Protein AF-A0A2N7AV40-F1 (afdb_monomer_lite)

Secondary structure (DSSP, 8-state):
-EEEEEE-TT--EEEEE-S-HHHHHHHHHHTGGGTEEEEEPPTT--GGGGGGEEE-TTT--EEETTTSS-HHHHHHHHHHHHHHHHHHHHHHHHHHHHHHHHHHHHHHHHHHHHHHHHHHHHT---

Foldseek 3Di:
DKKKFAADPVQQTPDIGDPDDVRRVVVCVVPVVRRIDIEDDDPPDDPVVSRQWGQQPVPRYIDGPVPSDDPVRVVVVVVVVVVVVVVVVVVVVVVVVVVVVVVVVVVVVVVVVVVVVVVVVVVPDD

Sequence (126 aa):
MKIAVQLDDNRNIVGTVTTNELGAELQVKLFKDKGWVLVDSDPAFSSAESYLWTIRESDNKLVHVSTGMTPDEEKTQADALLGKNVGVAIATANTADQKADNAIAGLALLGKQVAAQNTATDGGTK

Radius of gyration: 33.29 Å; chains: 1; bounding box: 76×20×94 Å

Structure (mmCIF, N/CA/C/O backbone):
data_AF-A0A2N7AV40-F1
#
_entry.id   AF-A0A2N7AV40-F1
#
loop_
_atom_site.group_PDB
_atom_site.id
_atom_site.type_symbol
_atom_site.label_atom_id
_atom_site.label_alt_id
_atom_site.label_comp_id
_atom_site.label_asym_id
_atom_site.label_entity_id
_atom_site.label_seq_id
_atom_site.pdbx_PDB_ins_code
_atom_site.Cartn_x
_atom_site.Cartn_y
_atom_site.Cartn_z
_atom_site.occupancy
_atom_site.B_iso_or_equiv
_atom_site.auth_seq_id
_atom_site.auth_comp_id
_atom_site.auth_asym_id
_atom_site.auth_atom_id
_atom_site.pdbx_PDB_model_num
ATOM 1 N N . MET A 1 1 ? 14.253 10.676 -3.637 1.00 90.44 1 MET A N 1
ATOM 2 C CA . MET A 1 1 ? 15.219 10.011 -4.527 1.00 90.44 1 MET A CA 1
ATOM 3 C C . MET A 1 1 ? 14.435 9.230 -5.561 1.00 90.44 1 MET A C 1
ATOM 5 O O . MET A 1 1 ? 13.555 8.482 -5.151 1.00 90.44 1 MET A O 1
ATOM 9 N N . LYS A 1 2 ? 14.715 9.386 -6.853 1.00 94.62 2 LYS A N 1
ATOM 10 C CA . LYS A 1 2 ? 14.143 8.548 -7.917 1.00 94.62 2 LYS A CA 1
ATOM 11 C C . LYS A 1 2 ? 14.984 7.301 -8.198 1.00 94.62 2 LYS A C 1
ATOM 13 O O . LYS A 1 2 ? 16.210 7.337 -8.104 1.00 94.62 2 LYS A O 1
ATOM 18 N N . ILE A 1 3 ? 14.308 6.216 -8.565 1.00 96.75 3 ILE A N 1
ATOM 19 C CA . ILE A 1 3 ? 14.898 4.940 -8.986 1.00 96.75 3 ILE A CA 1
ATOM 20 C C . ILE A 1 3 ? 14.295 4.498 -10.316 1.00 96.75 3 ILE A C 1
ATOM 22 O O . ILE A 1 3 ? 13.195 4.917 -10.679 1.00 96.75 3 ILE A O 1
ATOM 26 N N . ALA A 1 4 ? 15.010 3.643 -11.044 1.00 97.00 4 ALA A N 1
ATOM 27 C CA . ALA A 1 4 ? 14.479 3.013 -12.245 1.00 97.00 4 ALA A CA 1
ATOM 28 C C . ALA A 1 4 ? 14.099 1.569 -11.946 1.00 97.00 4 ALA A C 1
ATOM 30 O O . ALA A 1 4 ? 14.871 0.835 -11.329 1.00 97.00 4 ALA A O 1
ATOM 31 N N . VAL A 1 5 ? 12.929 1.166 -12.419 1.00 97.19 5 VAL A N 1
ATOM 32 C CA . VAL A 1 5 ? 12.366 -0.166 -12.220 1.00 97.19 5 VAL A CA 1
ATOM 33 C C . VAL A 1 5 ? 11.983 -0.723 -13.582 1.00 97.19 5 VAL A C 1
ATOM 35 O O . VAL A 1 5 ? 11.308 -0.049 -14.356 1.00 97.19 5 VAL A O 1
ATOM 38 N N . GLN A 1 6 ? 12.437 -1.931 -13.894 1.00 97.31 6 GLN A N 1
ATOM 39 C CA . GLN A 1 6 ? 12.046 -2.654 -15.095 1.00 97.31 6 GLN A CA 1
ATOM 40 C C . GLN A 1 6 ? 10.869 -3.566 -14.780 1.00 97.31 6 GLN A C 1
ATOM 42 O O . GLN A 1 6 ? 10.940 -4.352 -13.835 1.00 97.31 6 GLN A O 1
ATOM 47 N N . LEU A 1 7 ? 9.827 -3.480 -15.598 1.00 96.31 7 LEU A N 1
ATOM 48 C CA . LEU A 1 7 ? 8.645 -4.324 -15.509 1.00 96.31 7 LEU A CA 1
ATOM 49 C C . LEU A 1 7 ? 8.626 -5.357 -16.638 1.00 96.31 7 LEU A C 1
ATOM 51 O O . LEU A 1 7 ? 9.010 -5.042 -17.767 1.00 96.31 7 LEU A O 1
ATOM 55 N N . ASP A 1 8 ? 8.176 -6.573 -16.329 1.00 95.19 8 ASP A N 1
ATOM 56 C CA . ASP A 1 8 ? 7.752 -7.546 -17.341 1.00 95.19 8 ASP A CA 1
ATOM 57 C C . ASP A 1 8 ? 6.301 -7.291 -17.802 1.00 95.19 8 ASP A C 1
ATOM 59 O O . ASP A 1 8 ? 5.636 -6.357 -17.343 1.00 95.19 8 ASP A O 1
ATOM 63 N N . ASP A 1 9 ? 5.792 -8.141 -18.698 1.00 94.12 9 ASP A N 1
ATOM 64 C CA . ASP A 1 9 ? 4.428 -8.034 -19.238 1.00 94.12 9 ASP A CA 1
ATOM 65 C C . ASP A 1 9 ? 3.333 -8.222 -18.171 1.00 94.12 9 ASP A C 1
ATOM 67 O O . ASP A 1 9 ? 2.220 -7.722 -18.325 1.00 94.12 9 ASP A O 1
ATOM 71 N N . ASN A 1 10 ? 3.647 -8.907 -17.067 1.00 93.75 10 ASN A N 1
ATOM 72 C CA . ASN A 1 10 ? 2.759 -9.084 -15.914 1.00 93.75 10 ASN A CA 1
ATOM 73 C C . ASN A 1 10 ? 2.964 -7.995 -14.852 1.00 93.75 10 ASN A C 1
ATOM 75 O O . ASN A 1 10 ? 2.377 -8.058 -13.772 1.00 93.75 10 ASN A O 1
ATOM 79 N N . ARG A 1 11 ? 3.797 -6.995 -15.154 1.00 92.50 11 ARG A N 1
ATOM 80 C CA . ARG A 1 11 ? 4.163 -5.890 -14.269 1.00 92.50 11 ARG A CA 1
ATOM 81 C C . ARG A 1 11 ? 4.872 -6.332 -12.989 1.00 92.50 11 ARG A C 1
ATOM 83 O O . ARG A 1 11 ? 4.855 -5.608 -11.992 1.00 92.50 11 ARG A O 1
ATOM 90 N N . ASN A 1 12 ? 5.552 -7.473 -13.022 1.00 95.00 12 ASN A N 1
ATOM 91 C CA . ASN A 1 12 ? 6.510 -7.836 -11.988 1.00 95.00 12 ASN A CA 1
ATOM 92 C C . ASN A 1 12 ? 7.796 -7.038 -12.179 1.00 95.00 12 ASN A C 1
ATOM 94 O O . ASN A 1 12 ? 8.234 -6.798 -13.307 1.00 95.00 12 ASN A O 1
ATOM 98 N N . ILE A 1 13 ? 8.435 -6.670 -11.072 1.00 97.00 13 ILE A N 1
ATOM 99 C CA . ILE A 1 13 ? 9.752 -6.043 -11.113 1.00 97.00 13 ILE A CA 1
ATOM 100 C C . ILE A 1 13 ? 10.800 -7.103 -11.461 1.00 97.00 13 ILE A C 1
ATOM 102 O O . ILE A 1 13 ? 11.009 -8.051 -10.709 1.00 97.00 13 ILE A O 1
ATOM 106 N N . VAL A 1 14 ? 11.485 -6.916 -12.589 1.00 96.25 14 VAL A N 1
ATOM 107 C CA . VAL A 1 14 ? 12.553 -7.815 -13.072 1.00 96.25 14 VAL A CA 1
ATOM 108 C C . VAL A 1 14 ? 13.939 -7.167 -13.064 1.00 96.25 14 VAL A C 1
ATOM 110 O O . VAL A 1 14 ? 14.945 -7.838 -13.287 1.00 96.25 14 VAL A O 1
ATOM 113 N N . GLY A 1 15 ? 14.015 -5.865 -12.786 1.00 95.88 15 GLY A N 1
AT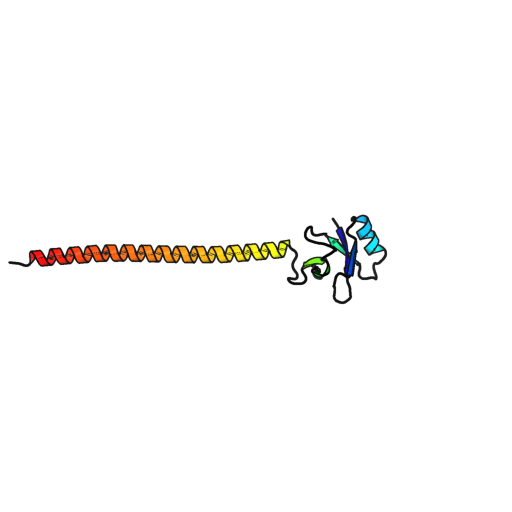OM 114 C CA . GLY A 1 15 ? 15.273 -5.131 -12.708 1.00 95.88 15 GLY A CA 1
ATOM 115 C C . GLY A 1 15 ? 15.121 -3.805 -11.975 1.00 95.88 15 GLY A C 1
ATOM 116 O O . GLY A 1 15 ? 14.059 -3.188 -11.998 1.00 95.88 15 GLY A O 1
ATOM 117 N N . THR A 1 16 ? 16.190 -3.353 -11.319 1.00 96.69 16 THR A N 1
ATOM 118 C CA . THR A 1 16 ? 16.194 -2.088 -10.570 1.00 96.69 16 THR A CA 1
ATOM 119 C C . THR A 1 16 ? 17.528 -1.365 -10.696 1.00 96.69 16 THR A C 1
ATOM 121 O O . THR A 1 16 ? 18.579 -2.001 -10.629 1.00 96.69 16 THR A O 1
ATOM 124 N N . VAL A 1 17 ? 17.495 -0.036 -10.777 1.00 96.19 17 VAL A N 1
ATOM 125 C CA 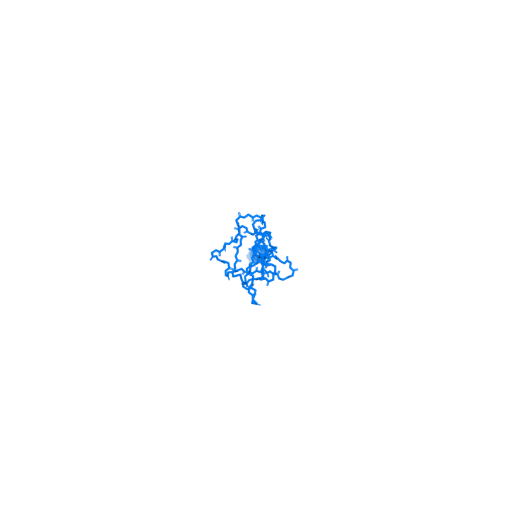. VAL A 1 17 ? 18.660 0.841 -10.598 1.00 96.19 17 VAL A CA 1
ATOM 126 C C . VAL A 1 17 ? 18.353 1.810 -9.464 1.00 96.19 17 VAL A C 1
ATOM 128 O O . VAL A 1 17 ? 17.551 2.730 -9.622 1.00 96.19 17 VAL A O 1
ATOM 131 N N . THR A 1 18 ? 18.991 1.577 -8.317 1.00 93.81 18 THR A N 1
ATOM 132 C CA . THR A 1 18 ? 18.7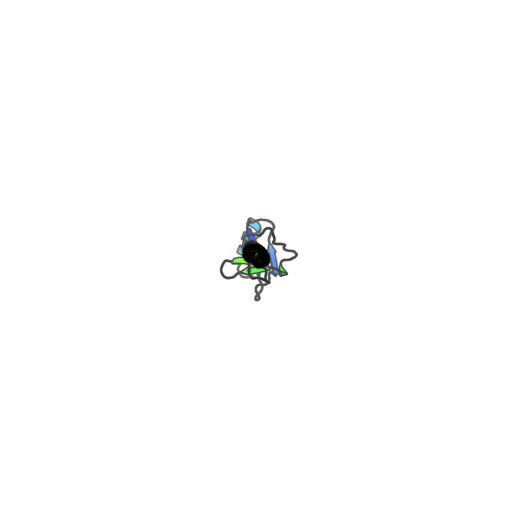46 2.301 -7.057 1.00 93.81 18 THR A CA 1
ATOM 133 C C . THR A 1 18 ? 19.954 3.104 -6.568 1.00 93.81 18 THR A C 1
ATOM 135 O O . THR A 1 18 ? 19.931 3.656 -5.474 1.00 93.81 18 THR A O 1
ATOM 138 N N . THR A 1 19 ? 21.029 3.172 -7.358 1.00 89.38 19 THR A N 1
ATOM 139 C CA . THR A 1 19 ? 22.324 3.730 -6.936 1.00 89.38 19 THR A CA 1
ATOM 140 C C . THR A 1 19 ? 22.328 5.253 -6.808 1.00 89.38 19 THR A C 1
ATOM 142 O O . THR A 1 19 ? 22.937 5.778 -5.881 1.00 89.38 19 THR A O 1
ATOM 145 N N . ASN A 1 20 ? 21.706 5.967 -7.748 1.00 93.69 20 ASN A N 1
ATOM 146 C CA . ASN A 1 20 ? 21.474 7.413 -7.709 1.00 93.69 20 ASN A CA 1
ATOM 147 C C . ASN A 1 20 ? 20.460 7.827 -8.791 1.00 93.69 20 ASN A C 1
ATOM 149 O O . ASN A 1 20 ? 20.200 7.069 -9.729 1.00 93.69 20 ASN A O 1
ATOM 153 N N . GLU A 1 21 ? 19.927 9.047 -8.680 1.00 95.81 21 GLU A N 1
ATOM 154 C CA . GLU A 1 21 ? 18.895 9.559 -9.595 1.00 95.81 21 GLU A CA 1
ATOM 155 C C . GLU A 1 21 ? 19.386 9.662 -11.042 1.00 95.81 21 GLU A C 1
ATOM 157 O O . GLU A 1 21 ? 18.688 9.230 -11.953 1.00 95.81 21 GLU A O 1
ATOM 162 N N . LEU A 1 22 ? 20.615 10.142 -11.265 1.00 96.56 22 LEU A N 1
ATOM 163 C CA . LEU A 1 22 ? 21.176 10.266 -12.612 1.00 96.56 22 LEU A CA 1
ATOM 164 C C . LEU A 1 22 ? 21.285 8.900 -13.309 1.00 96.56 22 LEU A C 1
ATOM 166 O O . LEU A 1 22 ? 20.959 8.768 -14.486 1.00 96.56 22 LEU A O 1
ATOM 170 N N . GLY A 1 23 ? 21.727 7.869 -12.588 1.00 95.69 23 GLY A N 1
ATOM 171 C CA . GLY A 1 23 ? 21.816 6.501 -13.091 1.00 95.69 23 GLY A CA 1
ATOM 172 C C . GLY A 1 23 ? 20.443 5.931 -13.436 1.00 95.69 23 GLY A C 1
ATOM 173 O O . GLY A 1 23 ? 20.287 5.310 -14.486 1.00 95.69 23 GLY A O 1
ATOM 174 N N . ALA A 1 24 ? 19.440 6.193 -12.599 1.00 96.81 24 ALA A N 1
ATOM 175 C CA . ALA A 1 24 ? 18.060 5.802 -12.858 1.00 96.81 24 ALA A CA 1
ATOM 176 C C . ALA A 1 24 ? 17.483 6.498 -14.106 1.00 96.81 24 ALA A C 1
ATOM 178 O O . ALA A 1 24 ? 16.935 5.843 -14.994 1.00 96.81 24 ALA A O 1
ATOM 179 N N . GLU A 1 25 ? 17.660 7.813 -14.225 1.00 96.88 25 GLU A N 1
ATOM 180 C CA . GLU A 1 25 ? 17.211 8.588 -15.385 1.00 96.88 25 GLU A CA 1
ATOM 181 C C . GLU A 1 25 ? 17.882 8.124 -16.683 1.00 96.88 25 GLU A C 1
ATOM 183 O O . GLU A 1 25 ? 17.214 7.929 -17.704 1.00 96.88 25 GLU A O 1
ATOM 188 N N . LEU A 1 26 ? 19.200 7.896 -16.648 1.00 96.88 26 LEU A N 1
ATOM 189 C CA . LEU A 1 26 ? 19.948 7.376 -17.790 1.00 96.88 26 LEU A CA 1
ATOM 190 C C . LEU A 1 26 ? 19.480 5.973 -18.183 1.00 96.88 26 LEU A C 1
ATOM 192 O O . LEU A 1 26 ? 19.336 5.710 -19.377 1.00 96.88 26 LEU A O 1
ATOM 196 N N . GLN A 1 27 ? 19.198 5.098 -17.214 1.00 97.44 27 GLN A N 1
ATOM 197 C CA . GLN A 1 27 ? 18.695 3.750 -17.478 1.00 97.44 27 GLN A CA 1
ATOM 198 C C . GLN A 1 27 ? 17.376 3.797 -18.260 1.00 97.44 27 GLN A C 1
ATOM 200 O O . GLN A 1 27 ? 17.251 3.162 -19.308 1.00 97.44 27 GLN A O 1
ATOM 205 N N . VAL A 1 28 ? 16.414 4.598 -17.800 1.00 96.38 28 VAL A N 1
ATOM 206 C CA . VAL A 1 28 ? 15.114 4.750 -18.472 1.00 96.38 28 VAL A CA 1
ATOM 207 C C . VAL A 1 28 ? 15.289 5.366 -19.861 1.00 96.38 28 VAL A C 1
ATOM 209 O O . VAL A 1 28 ? 14.693 4.896 -20.827 1.00 96.38 28 VAL A O 1
ATOM 212 N N . LYS A 1 29 ? 16.157 6.375 -20.002 1.00 96.38 29 LYS A N 1
ATOM 213 C CA . LYS A 1 29 ? 16.407 7.044 -21.287 1.00 96.38 29 LYS A CA 1
ATOM 214 C C . LYS A 1 29 ? 17.052 6.123 -22.326 1.00 96.38 29 LYS A C 1
ATOM 216 O O . LYS A 1 29 ? 16.660 6.157 -23.492 1.00 96.38 29 LYS A O 1
ATOM 221 N N . LEU A 1 30 ? 18.046 5.330 -21.927 1.00 96.56 30 LEU A N 1
ATOM 222 C CA . LEU A 1 30 ? 18.788 4.437 -22.826 1.00 96.56 30 LEU A CA 1
ATOM 223 C C . LEU A 1 30 ? 17.994 3.179 -23.195 1.00 96.56 30 LEU A C 1
ATOM 225 O O . LEU A 1 30 ? 18.194 2.626 -24.275 1.00 96.56 30 LEU A O 1
ATOM 229 N N . PHE A 1 31 ? 17.086 2.739 -22.323 1.00 95.44 31 PHE A N 1
ATOM 230 C CA . PHE A 1 31 ? 16.329 1.497 -22.482 1.00 95.44 31 PHE A CA 1
ATOM 231 C C . PHE A 1 31 ? 14.811 1.716 -22.464 1.00 95.44 31 PHE A C 1
ATOM 233 O O . PHE A 1 31 ? 14.068 0.851 -21.999 1.00 95.44 31 PHE A O 1
ATOM 240 N N . LYS A 1 32 ? 14.349 2.849 -23.009 1.00 88.62 32 LYS A N 1
ATOM 241 C CA . LYS A 1 32 ? 12.932 3.262 -23.025 1.00 88.62 32 LYS A CA 1
ATOM 242 C C . LYS A 1 32 ? 11.965 2.186 -23.544 1.00 88.62 32 LYS A C 1
ATOM 244 O O . LYS A 1 32 ? 10.856 2.069 -23.044 1.00 88.62 32 LYS A O 1
ATOM 249 N N . ASP A 1 33 ? 12.410 1.360 -24.490 1.00 92.00 33 ASP A N 1
ATOM 250 C CA . ASP A 1 33 ? 11.588 0.333 -25.144 1.00 92.00 33 ASP A CA 1
ATOM 251 C C . ASP A 1 33 ? 11.692 -1.038 -24.444 1.00 92.00 33 ASP A C 1
ATOM 253 O O . ASP A 1 33 ? 11.287 -2.056 -24.997 1.00 92.00 33 ASP A O 1
ATOM 257 N N . LYS A 1 34 ? 12.279 -1.095 -23.239 1.00 94.06 34 LYS A N 1
ATOM 258 C CA . LYS A 1 34 ? 12.497 -2.338 -22.475 1.00 94.06 34 LYS A CA 1
ATOM 259 C C . LYS A 1 34 ? 11.730 -2.397 -21.151 1.00 94.06 34 LYS A C 1
ATOM 261 O O . LYS A 1 34 ? 12.131 -3.140 -20.259 1.00 94.06 34 LYS A O 1
ATOM 266 N N . GLY A 1 35 ? 10.673 -1.599 -21.005 1.00 93.31 35 GLY A N 1
ATOM 267 C CA . GLY A 1 35 ? 9.820 -1.617 -19.810 1.00 93.31 35 GLY A CA 1
ATOM 268 C C . GLY A 1 35 ? 10.431 -0.944 -18.577 1.00 93.31 35 GLY A C 1
ATOM 269 O O . GLY A 1 35 ? 10.020 -1.241 -17.460 1.00 93.31 35 GLY A O 1
ATOM 270 N N . TRP A 1 36 ? 11.420 -0.060 -18.750 1.00 96.56 36 TRP A N 1
ATOM 271 C CA . TRP A 1 36 ? 11.986 0.724 -17.648 1.00 96.56 36 TRP A CA 1
ATOM 272 C C . TRP A 1 36 ? 11.122 1.944 -17.336 1.00 96.56 36 TRP A C 1
ATOM 274 O O . TRP A 1 36 ? 10.807 2.734 -18.224 1.00 96.56 36 TRP A O 1
ATOM 284 N N . VAL A 1 37 ? 10.801 2.126 -16.059 1.00 95.31 37 VAL A N 1
ATOM 285 C CA . VAL A 1 37 ? 9.988 3.228 -15.543 1.00 95.31 37 VAL A CA 1
ATOM 286 C C . VAL A 1 37 ? 10.755 3.941 -14.436 1.00 95.31 37 VAL A C 1
ATOM 288 O O . VAL A 1 37 ? 11.404 3.300 -13.609 1.00 95.31 37 VAL A O 1
ATOM 291 N N . LEU A 1 38 ? 10.688 5.272 -14.427 1.00 96.19 38 LEU A N 1
ATOM 292 C CA . LEU A 1 38 ? 11.249 6.093 -13.359 1.00 96.19 38 LEU A CA 1
ATOM 293 C C . LEU A 1 38 ? 10.182 6.325 -12.289 1.00 96.19 38 LEU A C 1
ATOM 295 O O . LEU A 1 38 ? 9.107 6.834 -12.602 1.00 96.19 38 LEU A O 1
ATOM 299 N N . VAL A 1 39 ? 10.487 5.992 -11.040 1.00 95.81 39 VAL A N 1
ATOM 300 C CA . VAL A 1 39 ? 9.555 6.126 -9.913 1.00 95.81 39 VAL A CA 1
ATOM 301 C C . VAL A 1 39 ? 10.248 6.743 -8.707 1.00 95.81 39 VAL A C 1
ATOM 303 O O . VAL A 1 39 ? 11.477 6.734 -8.606 1.00 95.81 39 VAL A O 1
ATOM 306 N N . ASP A 1 40 ? 9.464 7.309 -7.796 1.00 95.56 40 ASP A N 1
ATOM 307 C CA . ASP A 1 40 ? 9.988 7.753 -6.509 1.00 95.56 40 ASP A CA 1
ATOM 308 C C . ASP A 1 40 ? 10.306 6.532 -5.635 1.00 95.56 40 ASP A C 1
ATOM 310 O O . ASP A 1 40 ? 9.516 5.594 -5.539 1.00 95.56 40 ASP A O 1
ATOM 314 N N . SER A 1 41 ? 11.498 6.528 -5.037 1.00 93.75 41 SER A N 1
ATOM 315 C CA . SER A 1 41 ? 11.926 5.475 -4.119 1.00 93.75 41 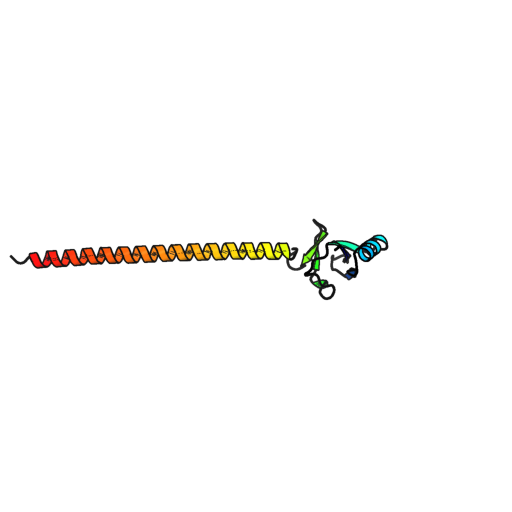SER A CA 1
ATOM 316 C C . SER A 1 41 ? 11.137 5.554 -2.824 1.00 93.75 41 SER A C 1
ATOM 318 O O . SER A 1 41 ? 10.971 6.640 -2.266 1.00 93.75 41 SER A O 1
ATOM 320 N N . ASP A 1 42 ? 10.782 4.392 -2.294 1.00 94.06 42 ASP A N 1
ATOM 321 C CA . ASP A 1 42 ? 10.248 4.253 -0.945 1.00 94.06 42 ASP A CA 1
ATOM 322 C C . ASP A 1 42 ? 11.348 3.729 0.003 1.00 94.06 42 ASP A C 1
ATOM 324 O O . ASP A 1 42 ? 12.105 2.843 -0.402 1.00 94.06 42 ASP A O 1
ATOM 328 N N . PRO A 1 43 ? 11.498 4.248 1.237 1.00 93.19 43 PRO A N 1
ATOM 329 C CA . PRO A 1 43 ? 12.453 3.717 2.214 1.00 93.19 43 PRO A CA 1
ATOM 330 C C . PRO A 1 43 ? 12.222 2.251 2.608 1.00 93.19 43 PRO A C 1
ATOM 332 O O . PRO A 1 43 ? 13.169 1.586 3.021 1.00 93.19 43 PRO A O 1
ATOM 335 N N . ALA A 1 44 ? 10.989 1.751 2.505 1.00 94.81 44 ALA A N 1
ATOM 336 C CA . ALA A 1 44 ? 10.659 0.350 2.749 1.00 94.81 44 ALA A CA 1
ATOM 337 C C . ALA A 1 44 ? 11.004 -0.552 1.553 1.00 94.81 44 ALA A C 1
ATOM 339 O O . ALA A 1 44 ? 11.009 -1.776 1.687 1.00 94.81 44 ALA A O 1
ATOM 340 N N . PHE A 1 45 ? 11.306 0.024 0.385 1.00 95.50 45 PHE A N 1
ATOM 341 C CA . PHE A 1 45 ? 11.656 -0.758 -0.789 1.00 95.50 45 PHE A CA 1
ATOM 342 C C .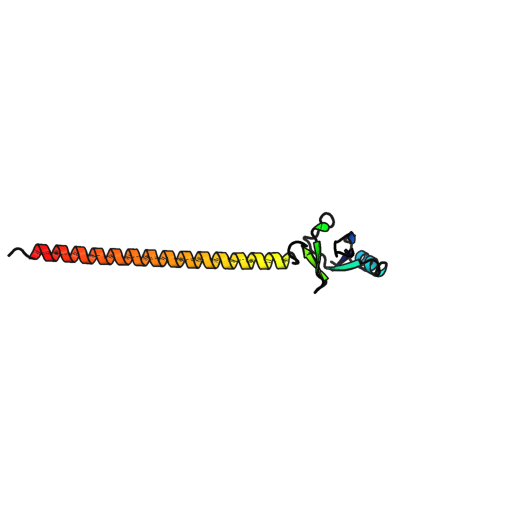 PHE A 1 45 ? 13.051 -1.376 -0.669 1.00 95.50 45 PHE A C 1
ATOM 344 O O . PHE A 1 45 ? 14.049 -0.690 -0.444 1.00 95.50 45 PHE A O 1
ATOM 351 N N . SER A 1 46 ? 13.127 -2.677 -0.938 1.00 94.06 46 SER A N 1
ATOM 352 C CA . SER A 1 46 ? 14.372 -3.432 -1.040 1.00 94.06 46 SER A CA 1
ATOM 353 C C . SER A 1 46 ? 14.440 -4.133 -2.390 1.00 94.06 46 SER A C 1
ATOM 355 O O . SER A 1 46 ? 13.533 -4.877 -2.760 1.00 94.06 46 SER A O 1
ATOM 357 N N . SER A 1 47 ? 15.544 -3.961 -3.121 1.00 92.25 47 SER A N 1
ATOM 358 C CA . SER A 1 47 ? 15.752 -4.668 -4.392 1.00 92.25 47 SER A CA 1
ATOM 359 C C . SER A 1 47 ? 15.807 -6.190 -4.210 1.00 92.25 47 SER A C 1
ATOM 361 O O . SER A 1 47 ? 15.356 -6.922 -5.093 1.00 92.25 47 SER A O 1
ATOM 363 N N . ALA A 1 48 ? 16.281 -6.669 -3.051 1.00 94.38 48 ALA A N 1
ATOM 364 C CA . ALA A 1 48 ? 16.302 -8.089 -2.694 1.00 94.38 48 ALA A CA 1
ATOM 365 C C . ALA A 1 48 ? 14.892 -8.681 -2.508 1.00 94.38 48 ALA A C 1
ATOM 367 O O . ALA A 1 48 ? 14.699 -9.881 -2.682 1.00 94.38 48 ALA A O 1
ATOM 368 N N . GLU A 1 49 ? 13.909 -7.837 -2.196 1.00 95.62 49 GLU A N 1
ATOM 369 C CA . GLU A 1 49 ? 12.511 -8.218 -1.976 1.00 95.62 49 GLU A CA 1
ATOM 370 C C . GLU A 1 49 ? 11.581 -7.596 -3.021 1.00 95.62 49 GLU A C 1
ATOM 372 O O . GLU A 1 49 ? 10.375 -7.497 -2.821 1.00 95.62 49 GLU A O 1
ATOM 377 N N . SER A 1 50 ? 12.130 -7.198 -4.172 1.00 95.62 50 SER A N 1
ATOM 378 C CA . SER A 1 50 ? 11.385 -6.530 -5.246 1.00 95.62 50 SER A CA 1
ATOM 379 C C . SER A 1 50 ? 10.201 -7.343 -5.781 1.00 95.62 50 SER A C 1
ATOM 381 O O . SER A 1 50 ? 9.251 -6.757 -6.288 1.00 95.62 50 SER A O 1
ATOM 383 N N . TYR A 1 51 ? 10.201 -8.667 -5.595 1.00 95.12 51 TYR A N 1
ATOM 384 C CA . TYR A 1 51 ? 9.082 -9.558 -5.924 1.00 95.12 51 TYR A CA 1
ATOM 385 C C . TYR A 1 51 ? 7.804 -9.289 -5.106 1.00 95.12 51 TYR A C 1
ATOM 387 O O . TYR A 1 51 ? 6.731 -9.749 -5.485 1.00 95.12 51 TYR A O 1
ATOM 395 N N . LEU A 1 52 ? 7.901 -8.557 -3.989 1.00 96.88 52 LEU A N 1
ATOM 396 C CA . LEU A 1 52 ? 6.750 -8.108 -3.196 1.00 96.88 52 LEU A CA 1
ATOM 397 C C . LEU A 1 52 ? 6.126 -6.815 -3.732 1.00 96.88 52 LEU A C 1
ATOM 399 O O . LEU A 1 52 ? 5.098 -6.374 -3.216 1.00 96.88 52 LEU A O 1
ATOM 403 N N . TRP A 1 53 ? 6.733 -6.203 -4.749 1.00 97.81 53 TRP A N 1
ATOM 404 C CA . TRP A 1 53 ? 6.413 -4.859 -5.204 1.00 97.81 53 TRP A CA 1
ATOM 405 C C . TRP A 1 53 ? 6.049 -4.821 -6.686 1.00 97.81 53 TRP A C 1
ATOM 407 O O . TRP A 1 53 ? 6.479 -5.638 -7.497 1.00 97.81 53 TRP A O 1
ATOM 417 N N . THR A 1 54 ? 5.261 -3.817 -7.046 1.00 97.50 54 THR A N 1
ATOM 418 C CA . THR A 1 54 ? 4.953 -3.457 -8.429 1.00 97.50 54 THR A CA 1
ATOM 419 C C . THR A 1 54 ? 4.764 -1.944 -8.532 1.00 97.50 54 THR A C 1
ATOM 421 O O . THR A 1 54 ? 4.837 -1.221 -7.536 1.00 97.50 54 THR A O 1
ATOM 424 N N . ILE A 1 55 ? 4.533 -1.449 -9.744 1.00 97.12 55 ILE A N 1
ATOM 425 C CA . ILE A 1 55 ? 4.179 -0.054 -9.988 1.00 97.12 55 ILE A CA 1
ATOM 426 C C . ILE A 1 55 ? 2.674 0.040 -10.218 1.00 97.12 55 ILE A C 1
ATOM 428 O O . ILE A 1 55 ? 2.138 -0.572 -11.138 1.00 97.12 55 ILE A O 1
ATOM 432 N N . ARG A 1 56 ? 1.965 0.852 -9.443 1.00 96.56 56 ARG A N 1
ATOM 433 C CA . ARG A 1 56 ? 0.536 1.081 -9.649 1.00 96.56 56 ARG A CA 1
ATOM 434 C C . ARG A 1 56 ? 0.300 1.944 -10.886 1.00 96.56 56 ARG A C 1
ATOM 436 O O . ARG A 1 56 ? 0.878 3.011 -11.036 1.00 96.56 56 ARG A O 1
ATOM 443 N N . GLU A 1 57 ? -0.569 1.481 -11.775 1.00 92.81 57 GLU A N 1
ATOM 444 C CA . GLU A 1 57 ? -0.801 2.086 -13.096 1.00 92.81 57 GLU A CA 1
ATOM 445 C C . GLU A 1 57 ? -1.415 3.491 -13.034 1.00 92.81 57 GLU A C 1
ATOM 447 O O . GLU A 1 57 ? -1.105 4.346 -13.858 1.00 92.81 57 GLU A O 1
ATOM 452 N N . SER A 1 58 ? -2.274 3.743 -12.045 1.00 95.38 58 SER A N 1
ATOM 453 C CA . SER A 1 58 ? -3.019 5.000 -11.932 1.00 95.38 58 SER A CA 1
ATOM 454 C C . SER A 1 58 ? -2.144 6.213 -11.611 1.00 95.38 58 SER A C 1
ATOM 456 O O . SER A 1 58 ? -2.518 7.333 -11.949 1.00 95.38 58 SER A O 1
ATOM 458 N N . ASP A 1 59 ? -1.019 6.015 -10.923 1.00 94.88 59 ASP A N 1
ATOM 459 C CA . ASP A 1 59 ? -0.177 7.103 -10.411 1.00 94.88 59 ASP A CA 1
ATOM 460 C C . ASP A 1 59 ? 1.332 6.808 -10.423 1.00 94.88 59 ASP A C 1
ATOM 462 O O . ASP A 1 59 ? 2.115 7.610 -9.920 1.00 94.88 59 ASP A O 1
ATOM 466 N N . ASN A 1 60 ? 1.756 5.692 -11.024 1.00 93.06 60 ASN A N 1
ATOM 467 C CA . ASN A 1 60 ? 3.149 5.246 -11.123 1.00 93.06 60 ASN A CA 1
ATOM 468 C C . ASN A 1 60 ? 3.885 5.137 -9.778 1.00 93.06 60 ASN A C 1
ATOM 470 O O . ASN A 1 60 ? 5.107 5.286 -9.719 1.00 93.06 60 ASN A O 1
ATOM 474 N N . LYS A 1 61 ? 3.157 4.857 -8.692 1.00 96.06 61 LYS A N 1
ATOM 475 C CA . LYS A 1 61 ? 3.759 4.649 -7.373 1.00 96.06 61 LYS A CA 1
ATOM 476 C C . LYS A 1 61 ? 4.204 3.212 -7.165 1.00 96.06 61 LYS A C 1
ATOM 478 O O . LYS A 1 61 ? 3.582 2.277 -7.663 1.00 96.06 61 LYS A O 1
ATOM 483 N N . LEU A 1 62 ? 5.260 3.056 -6.380 1.00 96.88 62 LEU A N 1
ATOM 484 C CA . LEU A 1 62 ? 5.753 1.773 -5.905 1.00 96.88 62 LEU A CA 1
ATOM 485 C C . LEU A 1 62 ? 4.820 1.261 -4.797 1.00 96.88 62 LEU A C 1
ATOM 487 O O . LEU A 1 62 ? 4.631 1.937 -3.787 1.00 96.88 62 LEU A O 1
ATOM 491 N N . VAL A 1 63 ? 4.192 0.108 -5.015 1.00 97.88 63 VAL A N 1
ATOM 492 C CA . VAL A 1 63 ? 3.168 -0.460 -4.124 1.00 97.88 63 VAL A CA 1
ATOM 493 C C . VAL A 1 63 ? 3.437 -1.931 -3.844 1.00 97.88 63 VAL A C 1
ATOM 495 O O . VAL A 1 63 ? 4.046 -2.616 -4.670 1.00 97.88 63 VAL A O 1
ATOM 498 N N . HIS A 1 64 ? 2.945 -2.437 -2.715 1.00 97.31 64 HIS A N 1
ATOM 499 C CA . HIS A 1 64 ? 2.963 -3.871 -2.448 1.00 97.31 64 HIS A CA 1
ATOM 500 C C . HIS A 1 64 ? 1.967 -4.606 -3.347 1.00 97.31 64 HIS A C 1
ATOM 502 O O . HIS A 1 64 ? 0.824 -4.180 -3.520 1.00 97.31 64 HIS A O 1
ATOM 508 N N . VAL A 1 65 ? 2.378 -5.752 -3.889 1.00 96.94 65 VAL A N 1
ATOM 509 C CA . VAL A 1 65 ? 1.541 -6.589 -4.767 1.00 96.94 65 VAL A CA 1
ATOM 510 C C . VAL A 1 65 ? 0.291 -7.096 -4.041 1.00 96.94 65 VAL A C 1
ATOM 512 O O . VAL A 1 65 ? -0.776 -7.191 -4.640 1.00 96.94 65 VAL A O 1
ATOM 515 N N . SER A 1 66 ? 0.401 -7.408 -2.748 1.00 96.75 66 SER A N 1
ATOM 516 C CA . SER A 1 66 ? -0.689 -7.983 -1.949 1.00 96.75 66 SER A CA 1
ATOM 517 C C . SER A 1 66 ? -1.848 -7.015 -1.697 1.00 96.75 66 SER A C 1
ATOM 519 O O . SER A 1 66 ? -2.990 -7.457 -1.578 1.00 96.75 66 SER A O 1
ATOM 521 N N . THR A 1 67 ? -1.567 -5.716 -1.600 1.00 97.06 67 THR A N 1
ATOM 522 C CA . THR A 1 67 ? -2.546 -4.686 -1.215 1.00 97.06 67 THR A CA 1
ATOM 523 C C . THR A 1 67 ? -2.828 -3.681 -2.327 1.00 97.06 67 THR A C 1
ATOM 525 O O . THR A 1 67 ? -3.879 -3.042 -2.320 1.00 97.06 67 THR A O 1
ATOM 528 N N . GLY A 1 68 ? -1.910 -3.521 -3.286 1.00 97.12 68 GLY A N 1
ATOM 529 C CA . GLY A 1 68 ? -1.961 -2.457 -4.290 1.00 97.12 68 GLY A CA 1
ATOM 530 C C . GLY A 1 68 ? -1.758 -1.053 -3.703 1.00 97.12 68 GLY A C 1
ATOM 531 O O . GLY A 1 68 ? -2.108 -0.058 -4.349 1.00 97.12 68 GLY A O 1
ATOM 532 N N . MET A 1 69 ? -1.225 -0.963 -2.482 1.00 98.00 69 MET A N 1
ATOM 533 C CA . MET A 1 69 ? -1.047 0.274 -1.722 1.00 98.00 69 MET A CA 1
ATOM 534 C C . MET A 1 69 ? 0.429 0.590 -1.495 1.00 98.00 69 MET A C 1
ATOM 536 O O . MET A 1 69 ? 1.276 -0.305 -1.453 1.00 98.00 69 MET A O 1
ATOM 540 N N . THR A 1 70 ? 0.740 1.876 -1.345 1.00 97.50 70 THR A N 1
ATOM 541 C CA . THR A 1 70 ? 2.040 2.284 -0.800 1.00 97.50 70 THR A CA 1
ATOM 542 C C . THR A 1 70 ? 2.093 1.962 0.701 1.00 97.50 70 THR A C 1
ATOM 544 O O . THR A 1 70 ? 1.039 1.907 1.342 1.00 97.50 70 THR A O 1
ATOM 547 N N . PRO A 1 71 ? 3.284 1.828 1.308 1.00 96.75 71 PRO A N 1
ATOM 548 C CA . PRO A 1 71 ? 3.402 1.617 2.755 1.00 96.75 71 PRO A CA 1
ATOM 549 C C . PRO A 1 71 ? 2.656 2.665 3.600 1.00 96.75 71 PRO A C 1
ATOM 551 O O . PRO A 1 71 ? 2.035 2.340 4.612 1.00 96.75 71 PRO A O 1
ATOM 554 N N . ASP A 1 72 ? 2.659 3.928 3.165 1.00 96.62 72 ASP A N 1
ATOM 555 C CA . ASP A 1 72 ? 1.927 5.010 3.836 1.00 96.62 72 ASP A CA 1
ATOM 556 C C . ASP A 1 72 ? 0.401 4.839 3.758 1.00 96.62 72 ASP A C 1
ATOM 558 O O . ASP A 1 72 ? -0.318 5.119 4.724 1.00 96.62 72 ASP A O 1
ATOM 562 N N . GLU A 1 73 ? -0.109 4.376 2.617 1.00 97.56 73 GLU A N 1
ATOM 563 C CA . GLU A 1 73 ? -1.532 4.089 2.423 1.00 97.56 73 GLU A CA 1
ATOM 564 C C . GLU A 1 73 ? -1.970 2.900 3.292 1.00 97.56 73 GLU A C 1
ATOM 566 O O . GLU A 1 73 ? -3.004 2.980 3.961 1.00 97.56 73 GLU A O 1
ATOM 571 N N . GLU A 1 74 ? -1.154 1.842 3.362 1.00 97.75 74 GLU A N 1
ATOM 572 C CA . GLU A 1 74 ? -1.383 0.690 4.246 1.00 97.75 74 GLU A CA 1
ATOM 573 C C . GLU A 1 74 ? -1.421 1.112 5.715 1.00 97.75 74 GLU A C 1
ATOM 575 O O . GLU A 1 74 ? -2.339 0.747 6.454 1.00 97.75 74 GLU A O 1
ATOM 580 N N . LYS A 1 75 ? -0.458 1.939 6.136 1.00 97.06 75 LYS A N 1
ATOM 581 C CA . LYS A 1 75 ? -0.408 2.477 7.496 1.00 97.06 75 LYS A CA 1
ATOM 582 C C . LYS A 1 75 ? -1.641 3.319 7.815 1.00 97.06 75 LYS A C 1
ATOM 584 O O . LYS A 1 75 ? -2.270 3.118 8.850 1.00 97.06 75 LYS A O 1
ATOM 589 N N . THR A 1 76 ? -2.025 4.217 6.910 1.00 97.75 76 THR A N 1
ATOM 590 C CA . THR A 1 76 ? -3.216 5.064 7.073 1.00 97.75 76 THR A CA 1
ATOM 591 C C . THR A 1 76 ? -4.482 4.218 7.224 1.00 97.75 76 THR A C 1
ATOM 593 O O . THR A 1 76 ? -5.326 4.499 8.077 1.00 97.75 76 THR A O 1
ATOM 596 N N . GLN A 1 77 ? -4.612 3.153 6.429 1.00 97.50 77 GLN A N 1
ATOM 597 C CA . GLN A 1 77 ? -5.725 2.217 6.548 1.00 97.50 77 GLN A CA 1
ATOM 598 C C . GLN A 1 77 ? -5.707 1.473 7.893 1.00 97.50 77 GLN A C 1
ATOM 600 O O . GLN A 1 77 ? -6.752 1.364 8.541 1.00 97.50 77 GLN A O 1
ATOM 605 N N . ALA A 1 78 ? -4.544 0.984 8.327 1.00 96.75 78 ALA A N 1
ATOM 606 C CA . ALA A 1 78 ? -4.389 0.287 9.601 1.00 96.75 78 ALA A CA 1
ATOM 607 C C . ALA A 1 78 ? -4.751 1.187 10.796 1.00 96.75 78 ALA A C 1
ATOM 609 O O . ALA A 1 78 ? -5.521 0.771 11.666 1.00 96.75 78 ALA A O 1
ATOM 610 N N . ASP A 1 79 ? -4.282 2.436 10.802 1.00 97.50 79 ASP A N 1
ATOM 611 C CA . ASP A 1 79 ? -4.581 3.417 11.849 1.00 97.50 79 ASP A CA 1
ATOM 612 C C . ASP A 1 79 ? -6.082 3.756 11.895 1.00 97.50 79 ASP A C 1
ATOM 614 O O . ASP A 1 79 ? -6.679 3.836 12.973 1.00 97.50 79 ASP A O 1
ATOM 618 N N . ALA A 1 80 ? -6.734 3.879 10.734 1.00 96.50 80 ALA A N 1
ATOM 619 C CA . ALA A 1 80 ? -8.177 4.105 10.657 1.00 96.50 80 ALA A CA 1
ATOM 620 C C . ALA A 1 80 ? -8.987 2.918 11.214 1.00 96.50 80 ALA A C 1
ATOM 622 O O . ALA A 1 80 ? -9.959 3.111 11.954 1.00 96.50 80 ALA A O 1
ATOM 623 N N . LEU A 1 81 ? -8.582 1.684 10.892 1.00 96.50 81 LEU A N 1
ATOM 624 C CA . LEU A 1 81 ? -9.200 0.470 11.433 1.00 96.50 81 LEU A CA 1
ATOM 625 C C . LEU A 1 81 ? -9.016 0.377 12.949 1.00 96.50 81 LEU A C 1
ATOM 627 O O . LEU A 1 81 ? -9.971 0.067 13.668 1.00 96.50 81 LEU A O 1
ATOM 631 N N . LEU A 1 82 ? -7.818 0.691 13.442 1.00 96.69 82 LEU A N 1
ATOM 632 C CA . LEU A 1 82 ? -7.528 0.708 14.869 1.00 96.69 82 LEU A CA 1
ATOM 633 C C . LEU A 1 82 ? -8.394 1.745 15.594 1.00 96.69 82 LEU A C 1
ATOM 635 O O . LEU A 1 82 ? -9.046 1.409 16.583 1.00 96.69 82 LEU A O 1
ATOM 639 N N . GLY A 1 83 ? -8.485 2.969 15.065 1.00 96.25 83 GLY A N 1
ATOM 640 C CA . GLY A 1 83 ? -9.328 4.030 15.621 1.00 96.25 83 GLY A CA 1
ATOM 641 C C . GLY A 1 83 ? -10.806 3.638 15.699 1.00 96.25 83 GLY A C 1
ATOM 642 O O . GLY A 1 83 ? -11.451 3.844 16.730 1.00 96.25 83 GLY A O 1
ATOM 643 N N . LYS A 1 84 ? -11.341 2.994 14.653 1.00 95.62 84 LYS A N 1
ATOM 644 C CA . LYS A 1 84 ? -12.718 2.475 14.648 1.00 95.62 84 LYS A CA 1
ATOM 645 C C . LYS A 1 84 ? -12.934 1.421 15.737 1.00 95.62 84 LYS A C 1
ATOM 647 O O . LYS A 1 84 ? -13.918 1.499 16.472 1.00 95.62 84 LYS A O 1
ATOM 652 N N . ASN A 1 85 ? -12.024 0.455 15.855 1.00 96.62 85 ASN A N 1
ATOM 653 C CA . ASN A 1 85 ? -12.136 -0.624 16.837 1.00 96.62 85 ASN A CA 1
ATOM 654 C C . ASN A 1 85 ? -12.055 -0.095 18.275 1.00 96.62 85 ASN A C 1
ATOM 656 O O . ASN A 1 85 ? -12.858 -0.489 19.122 1.00 96.62 85 ASN A O 1
ATOM 660 N N . VAL A 1 86 ? -11.145 0.848 18.536 1.00 97.69 86 VAL A N 1
ATOM 661 C CA . VAL A 1 86 ? -11.034 1.524 19.837 1.00 97.69 86 VAL A CA 1
ATOM 662 C C . VAL A 1 86 ? -12.310 2.310 20.154 1.00 97.69 86 VAL A C 1
ATOM 664 O O . VAL A 1 86 ? -12.834 2.194 21.260 1.00 97.69 86 VAL A O 1
ATOM 667 N N . GLY A 1 87 ? -12.870 3.042 19.187 1.00 97.38 87 GLY A N 1
ATOM 668 C CA . GLY A 1 87 ? -14.132 3.767 19.371 1.00 97.38 87 GLY A CA 1
ATOM 669 C C . GLY A 1 87 ? -15.304 2.853 19.748 1.00 97.38 87 GLY A C 1
ATOM 670 O O . GLY A 1 87 ? -16.055 3.157 20.676 1.00 97.38 87 GLY A O 1
ATOM 671 N N . VAL A 1 88 ? -15.431 1.697 19.085 1.00 98.00 88 VAL A N 1
ATOM 672 C CA . VAL A 1 88 ? -16.455 0.686 19.412 1.00 98.00 88 VAL A CA 1
ATOM 673 C C . VAL A 1 88 ? -16.252 0.119 20.819 1.00 98.00 88 VAL A C 1
ATOM 675 O O . VAL A 1 88 ? -17.223 -0.030 21.567 1.00 98.00 88 VAL A O 1
ATOM 678 N N . ALA A 1 89 ? -15.006 -0.170 21.202 1.00 97.75 89 ALA A N 1
ATOM 679 C CA . ALA A 1 89 ? -14.688 -0.679 22.532 1.00 97.75 89 ALA A CA 1
ATOM 680 C C . ALA A 1 89 ? -15.068 0.329 23.632 1.00 97.75 89 ALA A C 1
ATOM 682 O O . ALA A 1 89 ? -15.726 -0.049 24.600 1.00 97.75 89 ALA A O 1
ATOM 683 N N . ILE A 1 90 ? -14.745 1.615 23.448 1.00 98.12 90 ILE A N 1
ATOM 684 C CA . ILE A 1 90 ? -15.105 2.689 24.389 1.00 98.12 90 ILE A CA 1
ATOM 685 C C . ILE A 1 90 ? -16.627 2.830 24.509 1.00 98.12 90 ILE A C 1
ATOM 687 O O . ILE A 1 90 ? -17.157 2.877 25.616 1.00 98.12 90 ILE A O 1
ATOM 691 N N . ALA A 1 91 ? -17.355 2.849 23.389 1.00 98.19 91 ALA A N 1
ATOM 692 C CA . ALA A 1 91 ? -18.816 2.947 23.410 1.00 98.19 91 ALA A CA 1
ATOM 693 C C . ALA A 1 91 ? -19.468 1.755 24.135 1.00 98.19 91 ALA A C 1
ATOM 695 O O . ALA A 1 91 ? -20.429 1.921 24.894 1.00 98.19 91 ALA A O 1
ATOM 696 N N . THR A 1 92 ? -18.917 0.555 23.935 1.00 98.25 92 THR A N 1
ATOM 697 C CA . THR A 1 92 ? -19.363 -0.665 24.618 1.00 98.25 92 THR A CA 1
ATOM 698 C C . THR A 1 92 ? -19.106 -0.579 26.121 1.00 98.25 92 THR A C 1
ATOM 700 O O . THR A 1 92 ? -20.011 -0.865 26.905 1.00 98.25 92 THR A O 1
ATOM 703 N N . ALA A 1 93 ? -17.912 -0.131 26.523 1.00 98.06 93 ALA A N 1
ATOM 704 C CA . ALA A 1 93 ? -17.546 0.054 27.924 1.00 98.06 93 ALA A CA 1
ATOM 705 C C . ALA A 1 93 ? -18.457 1.079 28.619 1.00 98.06 93 ALA A C 1
ATOM 707 O O . ALA A 1 93 ? -19.051 0.756 29.643 1.00 98.06 93 ALA A O 1
ATOM 708 N N . ASN A 1 94 ? -18.676 2.251 28.015 1.00 98.25 94 ASN A N 1
ATOM 709 C CA . ASN A 1 94 ? -19.568 3.282 28.562 1.00 98.25 94 ASN A CA 1
ATOM 710 C C . ASN A 1 94 ? -21.015 2.786 28.704 1.00 98.25 94 ASN A C 1
ATOM 712 O O . ASN A 1 94 ? -21.706 3.101 29.669 1.00 98.25 94 ASN A O 1
ATOM 716 N N . THR A 1 95 ? -21.490 1.979 27.752 1.00 98.38 95 THR A N 1
ATOM 717 C CA . THR A 1 95 ? -22.832 1.386 27.833 1.00 98.38 95 THR A CA 1
ATOM 718 C C . THR A 1 95 ? -22.935 0.373 28.976 1.00 98.38 95 THR A C 1
ATOM 720 O O . THR A 1 95 ? -23.977 0.282 29.627 1.00 98.38 95 THR A O 1
ATOM 723 N N . ALA A 1 96 ? -21.886 -0.418 29.210 1.00 98.25 96 ALA A N 1
ATOM 724 C CA . ALA A 1 96 ? -21.837 -1.363 30.321 1.00 98.25 96 ALA A CA 1
ATOM 725 C C . ALA A 1 96 ? -21.784 -0.639 31.676 1.00 98.25 96 ALA A C 1
ATOM 727 O O . ALA A 1 96 ? -22.518 -1.023 32.584 1.00 98.25 96 ALA A O 1
ATOM 728 N N . ASP A 1 97 ? -20.995 0.431 31.768 1.00 98.38 97 ASP A N 1
ATOM 729 C CA . ASP A 1 97 ? -20.884 1.294 32.948 1.00 98.38 97 ASP A CA 1
ATOM 730 C C . ASP A 1 97 ? -22.243 1.915 33.311 1.00 98.38 97 ASP A C 1
ATOM 732 O O . ASP A 1 97 ? -22.764 1.692 34.401 1.00 98.38 97 ASP A O 1
ATOM 736 N N . GLN A 1 98 ? -22.936 2.517 32.336 1.00 98.12 98 GLN A N 1
ATOM 737 C CA . GLN A 1 98 ? -24.282 3.064 32.544 1.00 98.12 98 GLN A CA 1
ATOM 738 C C . GLN A 1 98 ? -25.299 2.003 33.000 1.00 98.12 98 GLN A C 1
ATOM 740 O O . GLN A 1 98 ? -26.193 2.282 33.804 1.00 98.12 98 GLN A O 1
ATOM 745 N N . LYS A 1 99 ? -25.210 0.774 32.473 1.00 97.88 99 LYS A N 1
ATOM 746 C CA . LYS A 1 99 ? -26.068 -0.336 32.918 1.00 97.88 99 LYS A CA 1
ATOM 747 C C . LYS A 1 99 ? -25.766 -0.726 34.365 1.00 97.88 99 LYS A C 1
ATOM 749 O O . LYS A 1 99 ? -26.709 -1.021 35.099 1.00 97.88 99 LYS A O 1
ATOM 754 N N . ALA A 1 100 ? -24.495 -0.724 34.764 1.00 98.00 100 ALA A N 1
ATOM 755 C CA . ALA A 1 100 ? -24.084 -0.996 36.136 1.00 98.00 100 ALA A CA 1
ATOM 756 C C . ALA A 1 100 ? -24.601 0.088 37.093 1.00 98.00 100 ALA A C 1
ATOM 758 O O . ALA A 1 100 ? -25.253 -0.247 38.083 1.00 98.00 100 ALA A O 1
ATOM 759 N N . ASP A 1 101 ? -24.438 1.365 36.746 1.00 98.00 101 ASP A N 1
ATOM 760 C CA . ASP A 1 101 ? -24.968 2.494 37.519 1.00 98.00 101 ASP A CA 1
ATOM 761 C C . ASP A 1 101 ? -26.487 2.411 37.697 1.00 98.00 101 ASP A C 1
ATOM 763 O O . ASP A 1 101 ? -27.010 2.551 38.807 1.00 98.00 101 ASP A O 1
ATOM 767 N N . ASN A 1 102 ? -27.212 2.098 36.619 1.00 97.75 102 ASN A N 1
ATOM 768 C CA . ASN A 1 102 ? -28.662 1.923 36.672 1.00 97.75 102 ASN A CA 1
ATOM 769 C C . ASN A 1 102 ? -29.069 0.755 37.588 1.00 97.75 102 ASN A C 1
ATOM 771 O O . ASN A 1 102 ? -30.054 0.862 38.322 1.00 97.75 102 ASN A O 1
ATOM 775 N N . ALA A 1 103 ? -28.321 -0.353 37.572 1.00 97.81 103 ALA A N 1
ATOM 776 C CA . ALA A 1 103 ? -28.578 -1.495 38.446 1.00 97.81 103 ALA A CA 1
ATOM 777 C C . ALA A 1 103 ? -28.332 -1.149 39.925 1.00 97.81 103 ALA A C 1
ATOM 779 O O . ALA A 1 103 ? -29.155 -1.488 40.779 1.00 97.81 103 ALA A O 1
ATOM 780 N N . ILE A 1 104 ? -27.248 -0.424 40.225 1.00 97.88 104 ILE A N 1
ATOM 781 C CA . ILE A 1 104 ? -26.929 0.058 41.577 1.00 97.88 104 ILE A CA 1
ATOM 782 C C . ILE A 1 104 ? -28.036 0.993 42.081 1.00 97.88 104 ILE A C 1
ATOM 784 O O . ILE A 1 104 ? -28.537 0.820 43.196 1.00 97.88 104 ILE A O 1
ATOM 788 N N . ALA A 1 105 ? -28.474 1.944 41.252 1.00 97.38 105 ALA A N 1
ATOM 789 C CA . ALA A 1 105 ? -29.566 2.854 41.587 1.00 97.38 105 ALA A CA 1
ATOM 790 C C . ALA A 1 105 ? -30.888 2.106 41.846 1.00 97.38 105 ALA A C 1
ATOM 792 O O . ALA A 1 105 ? -31.591 2.402 42.817 1.00 97.38 105 ALA A O 1
ATOM 793 N N . GLY A 1 106 ? -31.207 1.104 41.020 1.00 97.69 106 GLY A N 1
ATOM 794 C CA . GLY A 1 106 ? -32.382 0.249 41.196 1.00 97.69 106 GLY A CA 1
ATOM 795 C C . GLY A 1 106 ? -32.355 -0.533 42.512 1.00 97.69 106 GLY A C 1
ATOM 796 O O . GLY A 1 106 ? -33.350 -0.556 43.238 1.00 97.69 106 GLY A O 1
ATOM 797 N N . LEU A 1 107 ? -31.204 -1.109 42.871 1.00 96.94 107 LEU A N 1
ATOM 798 C CA . LEU A 1 107 ? -31.034 -1.830 44.135 1.00 96.94 107 LEU A CA 1
ATOM 799 C C . LEU A 1 107 ? -31.176 -0.899 45.349 1.00 96.94 107 LEU A C 1
ATOM 801 O O . LEU A 1 107 ? -31.829 -1.256 46.331 1.00 96.94 107 LEU A O 1
ATOM 805 N N . ALA A 1 108 ? -30.626 0.315 45.271 1.00 96.81 108 ALA A N 1
ATOM 806 C CA . ALA A 1 108 ? -30.773 1.317 46.322 1.00 96.81 108 ALA A CA 1
ATOM 807 C C . ALA A 1 108 ? -32.244 1.724 46.535 1.00 96.81 108 ALA A C 1
ATOM 809 O O . ALA A 1 108 ? -32.678 1.908 47.676 1.00 96.81 108 ALA A O 1
ATOM 810 N N . LEU A 1 109 ? -33.030 1.846 45.458 1.00 96.44 109 LEU A N 1
ATOM 811 C CA . LEU A 1 109 ? -34.463 2.134 45.546 1.00 96.44 109 LEU A CA 1
ATOM 812 C C . LEU A 1 109 ? -35.240 0.976 46.184 1.00 96.44 109 LEU A C 1
ATOM 814 O O . LEU A 1 109 ? -36.057 1.215 47.074 1.00 96.44 109 LEU A O 1
ATOM 818 N N . LEU A 1 110 ? -34.956 -0.263 45.776 1.00 95.94 110 LEU A N 1
ATOM 819 C CA . LEU A 1 110 ? -35.568 -1.454 46.367 1.00 95.94 110 LEU A CA 1
ATOM 820 C C . LEU A 1 110 ? -35.284 -1.533 47.872 1.00 95.94 110 LEU A C 1
ATOM 822 O O . LEU A 1 110 ? -36.202 -1.745 48.660 1.00 95.94 110 LEU A O 1
ATOM 826 N N . GLY A 1 111 ? -34.038 -1.282 48.288 1.00 95.44 111 GLY A N 1
ATOM 827 C CA . GLY A 1 111 ? -33.664 -1.252 49.704 1.00 95.44 111 GLY A CA 1
ATOM 828 C C . GLY A 1 111 ? -34.496 -0.258 50.521 1.00 95.44 111 GLY A C 1
ATOM 829 O O . GLY A 1 111 ? -34.969 -0.592 51.607 1.00 95.44 111 GLY A O 1
ATOM 830 N N . LYS A 1 112 ? -34.758 0.939 49.976 1.00 94.62 112 LYS A N 1
ATOM 831 C CA . LYS A 1 112 ? -35.635 1.937 50.617 1.00 94.62 112 LYS A CA 1
ATOM 832 C C . LYS A 1 112 ? -37.085 1.456 50.727 1.00 94.62 112 LYS A C 1
ATOM 834 O O . LYS A 1 112 ? -37.714 1.683 51.756 1.00 94.62 112 LYS A O 1
ATOM 839 N N . GLN A 1 113 ? -37.613 0.798 49.694 1.00 93.31 113 GLN A N 1
ATOM 840 C CA . GLN A 1 113 ? -38.980 0.263 49.704 1.00 93.31 113 GLN A CA 1
ATOM 841 C C . GLN A 1 113 ? -39.148 -0.858 50.735 1.00 93.31 113 GLN A C 1
ATOM 843 O O . GLN A 1 113 ? -40.112 -0.839 51.496 1.00 93.31 113 GLN A O 1
ATOM 848 N N . VAL A 1 114 ? -38.193 -1.790 50.805 1.00 93.38 114 VAL A N 1
ATOM 849 C CA . VAL A 1 114 ? -38.199 -2.878 51.796 1.00 93.38 114 VAL A CA 1
ATOM 850 C C . VAL A 1 114 ? -38.122 -2.319 53.219 1.00 93.38 114 VAL A C 1
ATOM 852 O O . VAL A 1 114 ? -38.900 -2.722 54.081 1.00 93.38 114 VAL A O 1
ATOM 855 N N . ALA A 1 115 ? -37.245 -1.340 53.465 1.00 91.62 115 ALA A N 1
ATOM 856 C CA . ALA A 1 115 ? -37.152 -0.684 54.768 1.00 91.62 115 ALA A CA 1
ATOM 857 C C . ALA A 1 115 ? -38.472 0.000 55.172 1.00 91.62 115 ALA A C 1
ATOM 859 O O . ALA A 1 115 ? -38.897 -0.121 56.318 1.00 91.62 115 ALA A O 1
ATOM 860 N N . ALA A 1 116 ? -39.142 0.675 54.230 1.00 89.31 116 ALA A N 1
ATOM 861 C CA . ALA A 1 116 ? -40.431 1.322 54.470 1.00 89.31 116 ALA A CA 1
ATOM 862 C C . ALA A 1 116 ? -41.582 0.327 54.719 1.00 89.31 116 ALA A C 1
ATOM 864 O O . ALA A 1 116 ? -42.491 0.628 55.488 1.00 89.31 116 ALA A O 1
ATOM 865 N N . GLN A 1 117 ? -41.563 -0.854 54.091 1.00 84.31 117 GLN A N 1
ATOM 866 C CA . GLN A 1 117 ? -42.564 -1.895 54.354 1.00 84.31 117 GLN A CA 1
ATOM 867 C C . GLN A 1 117 ? -42.420 -2.486 55.759 1.00 84.31 117 GLN A C 1
ATOM 869 O O . GLN A 1 117 ? -43.423 -2.622 56.456 1.00 84.31 117 GLN A O 1
ATOM 874 N N . ASN A 1 118 ? -41.190 -2.764 56.202 1.00 80.50 118 ASN A N 1
ATOM 875 C CA . ASN A 1 118 ? -40.946 -3.334 57.530 1.00 80.50 118 ASN A CA 1
ATOM 876 C C . ASN A 1 118 ? -41.367 -2.388 58.668 1.00 80.50 118 ASN A C 1
ATOM 878 O O . ASN A 1 118 ? -41.918 -2.839 59.671 1.00 80.50 118 ASN A O 1
ATOM 882 N N . THR A 1 119 ? -41.172 -1.073 58.517 1.00 76.12 119 THR A N 1
ATOM 883 C CA . THR A 1 119 ? -41.625 -0.096 59.525 1.00 76.12 119 THR A CA 1
ATOM 884 C C . THR A 1 119 ? -43.146 0.082 59.546 1.00 76.12 119 THR A C 1
ATOM 886 O O . THR A 1 119 ? -43.703 0.427 60.586 1.00 76.12 119 THR A O 1
ATOM 889 N N . ALA A 1 120 ? -43.837 -0.174 58.430 1.00 68.31 120 ALA A N 1
ATOM 890 C CA . ALA A 1 120 ? -45.297 -0.120 58.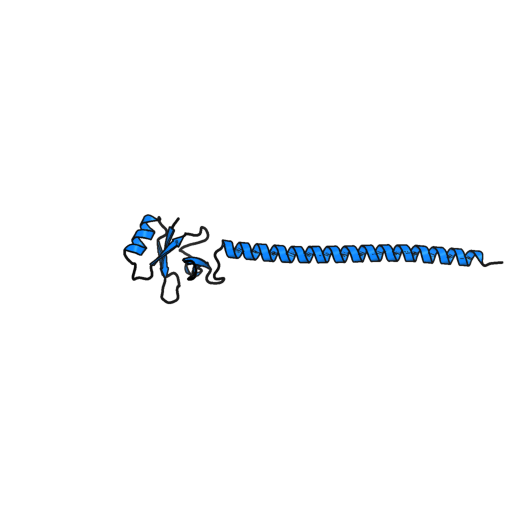359 1.00 68.31 120 ALA A CA 1
ATOM 891 C C . ALA A 1 120 ? -45.975 -1.337 59.019 1.00 68.31 120 ALA A C 1
ATOM 893 O O . ALA A 1 120 ? -47.073 -1.201 59.556 1.00 68.31 120 ALA A O 1
ATOM 894 N N . THR A 1 121 ? -45.334 -2.511 59.014 1.00 59.53 121 THR A N 1
ATOM 895 C CA . THR A 1 121 ? -45.858 -3.732 59.653 1.00 59.53 121 THR A CA 1
ATOM 896 C C . THR A 1 121 ? -45.705 -3.745 61.177 1.00 59.53 121 THR A C 1
ATOM 898 O O . THR A 1 121 ? -46.598 -4.247 61.857 1.00 59.53 121 THR A O 1
ATOM 901 N N . ASP A 1 122 ? -44.654 -3.131 61.730 1.00 58.41 122 ASP A N 1
ATOM 902 C CA . ASP A 1 122 ? -44.428 -3.070 63.189 1.00 58.41 122 ASP A CA 1
ATOM 903 C C . ASP A 1 122 ? -45.343 -2.063 63.918 1.00 58.41 122 ASP A C 1
ATOM 905 O O . ASP A 1 122 ? -45.542 -2.155 65.127 1.00 58.41 122 ASP A O 1
ATOM 909 N N . GLY A 1 123 ? -45.959 -1.117 63.200 1.00 56.31 123 GLY A N 1
ATOM 910 C CA . GLY A 1 123 ? -46.938 -0.174 63.765 1.00 56.31 123 GLY A CA 1
ATOM 911 C C . GLY A 1 123 ? -48.376 -0.710 63.854 1.00 56.31 123 GLY A C 1
ATOM 912 O O . GLY A 1 123 ? -49.271 0.022 64.278 1.00 56.31 123 GLY A O 1
ATOM 913 N N . GLY A 1 124 ? -48.618 -1.951 63.410 1.00 50.62 124 GLY A N 1
ATOM 914 C CA . GLY A 1 124 ? -49.952 -2.534 63.219 1.00 50.62 124 GLY A CA 1
ATOM 915 C C . GLY A 1 124 ? -50.544 -3.307 64.403 1.00 50.62 124 GLY A C 1
ATOM 916 O O . GLY A 1 124 ? -51.713 -3.681 64.336 1.00 50.62 124 GLY A O 1
ATOM 917 N N . THR A 1 125 ? -49.807 -3.543 65.490 1.00 49.97 125 THR A N 1
ATOM 918 C CA . THR A 1 125 ? -50.378 -4.151 66.705 1.00 49.97 125 THR A CA 1
ATOM 919 C C . THR A 1 125 ? -51.038 -3.081 67.573 1.00 49.97 125 THR A C 1
ATOM 921 O O . THR A 1 125 ? -50.384 -2.447 68.402 1.00 49.97 125 THR A O 1
ATOM 924 N N . LYS A 1 126 ? -52.338 -2.874 67.348 1.00 47.47 126 LYS A N 1
ATOM 925 C CA . LYS A 1 126 ? -53.276 -2.377 68.363 1.00 47.47 126 LYS A CA 1
ATOM 926 C C . LYS A 1 126 ? -53.953 -3.550 69.053 1.00 47.47 126 LYS A C 1
ATOM 928 O O . LYS A 1 126 ? -54.254 -4.533 68.340 1.00 47.47 126 LYS A O 1
#

Organism: NCBI:txid1993540

pLDDT: mean 93.37, std 9.76, range [47.47, 98.38]